Protein AF-A0A5B9WCU0-F1 (afdb_monomer_lite)

Radius of gyration: 19.07 Å; chains: 1; bounding box: 38×22×66 Å

Secondary structure (DSSP, 8-state):
---TTEEEETTEEEE-HHHHHHHHHHHHHHHHHHHHHHHHHHHS---HHHHHHHHHHHHHHHHHHHHHHHHHHHHHHHHTS-S---

Structure (mmCIF, N/CA/C/O backbone):
data_AF-A0A5B9WCU0-F1
#
_entry.id   AF-A0A5B9WCU0-F1
#
loop_
_atom_site.group_PDB
_atom_site.id
_atom_site.type_symbol
_atom_site.label_atom_id
_atom_site.label_alt_id
_atom_site.label_comp_id
_atom_site.label_asym_id
_atom_site.label_entity_id
_atom_site.label_seq_id
_atom_site.pdbx_PDB_ins_code
_atom_site.Cartn_x
_atom_site.Cartn_y
_atom_site.Cartn_z
_atom_site.occupancy
_atom_site.B_iso_or_equiv
_atom_site.auth_seq_id
_atom_site.auth_comp_id
_atom_site.auth_asym_id
_atom_site.auth_atom_id
_atom_site.pdbx_PDB_model_num
ATOM 1 N N . MET A 1 1 ? -14.501 15.306 10.795 1.00 49.59 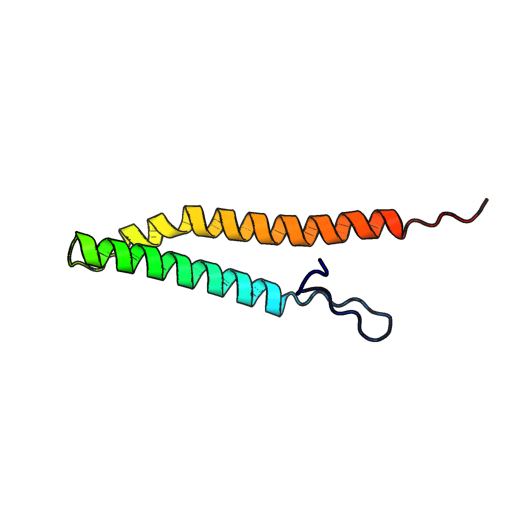1 MET A N 1
ATOM 2 C CA . MET A 1 1 ? -14.945 14.300 9.799 1.00 49.59 1 MET A CA 1
ATOM 3 C C . MET A 1 1 ? -15.039 12.949 10.500 1.00 49.59 1 MET A C 1
ATOM 5 O O . MET A 1 1 ? -14.085 12.586 11.170 1.00 49.59 1 MET A O 1
ATOM 9 N N . LYS A 1 2 ? -16.180 12.247 10.434 1.00 45.16 2 LYS A N 1
ATOM 10 C CA . LYS A 1 2 ? -16.379 10.964 11.142 1.00 45.16 2 LYS A CA 1
ATOM 11 C C . LYS A 1 2 ? -15.509 9.860 10.509 1.00 45.16 2 LYS A C 1
ATOM 13 O O . LYS A 1 2 ? -15.598 9.685 9.293 1.00 45.16 2 LYS A O 1
ATOM 18 N N . PRO A 1 3 ? -14.692 9.114 11.274 1.00 47.53 3 PRO A N 1
ATOM 19 C CA . PRO A 1 3 ? -13.809 8.098 10.708 1.00 47.53 3 PRO A CA 1
ATOM 20 C C . PRO A 1 3 ? -14.600 6.896 10.162 1.00 47.53 3 PRO A C 1
ATOM 22 O O . PRO A 1 3 ? -15.445 6.313 10.839 1.00 47.53 3 PRO A O 1
ATOM 25 N N . LEU A 1 4 ? -14.285 6.503 8.924 1.00 58.25 4 LEU A N 1
ATOM 26 C CA . LEU A 1 4 ? -14.982 5.498 8.100 1.00 58.25 4 LEU A CA 1
ATOM 27 C C . LEU A 1 4 ? -14.978 4.061 8.674 1.00 58.25 4 LEU A C 1
ATOM 29 O O . LEU A 1 4 ? -15.723 3.197 8.203 1.00 58.25 4 LEU A O 1
ATOM 33 N N . PHE A 1 5 ? -14.159 3.796 9.695 1.00 53.25 5 PHE A N 1
ATOM 34 C CA . PHE A 1 5 ? -13.889 2.450 10.223 1.00 53.25 5 PHE A CA 1
ATOM 35 C C . PHE A 1 5 ? -14.454 2.195 11.625 1.00 53.25 5 PHE A C 1
ATOM 37 O O . PHE A 1 5 ? -14.370 1.072 12.127 1.00 53.25 5 PHE A O 1
ATOM 44 N N . VAL A 1 6 ? -15.084 3.206 12.231 1.00 50.91 6 VAL A N 1
ATOM 45 C CA . VAL A 1 6 ? -15.731 3.101 13.540 1.00 50.91 6 VAL A CA 1
ATOM 46 C C . VAL A 1 6 ? -17.238 3.029 13.317 1.00 50.91 6 VAL A C 1
ATOM 48 O O . VAL A 1 6 ? -17.900 4.028 13.044 1.00 50.91 6 VAL A O 1
ATOM 51 N N . ARG A 1 7 ? -17.802 1.819 13.392 1.00 52.38 7 ARG A N 1
ATOM 52 C CA . ARG A 1 7 ? -19.259 1.637 13.447 1.00 52.38 7 ARG A CA 1
ATOM 53 C C . ARG A 1 7 ? -19.678 1.447 14.901 1.00 52.38 7 ARG A C 1
ATOM 55 O O . ARG A 1 7 ? -19.334 0.444 15.521 1.00 52.38 7 ARG A O 1
ATOM 62 N N . PHE A 1 8 ? -20.480 2.377 15.410 1.00 49.88 8 PHE A N 1
ATOM 63 C CA . PHE A 1 8 ? -21.295 2.151 16.599 1.00 49.88 8 PHE A CA 1
ATOM 64 C C . PHE A 1 8 ? -22.510 1.307 16.215 1.00 49.88 8 PHE A C 1
ATOM 66 O O . PHE A 1 8 ? -23.290 1.695 15.346 1.00 49.88 8 PHE A O 1
ATOM 73 N N . LYS A 1 9 ? -22.683 0.143 16.845 1.00 44.72 9 LYS A N 1
ATOM 74 C CA . LYS A 1 9 ? -23.929 -0.626 16.759 1.00 44.72 9 LYS A CA 1
ATOM 75 C C . LYS A 1 9 ? -24.252 -1.187 18.147 1.00 44.72 9 LYS A C 1
ATOM 77 O O . LYS A 1 9 ? -23.521 -2.036 18.642 1.00 44.72 9 LYS A O 1
ATOM 82 N N . GLY A 1 10 ? -25.324 -0.689 18.769 1.00 47.00 10 GLY A N 1
ATOM 83 C CA . GLY A 1 10 ? -25.912 -1.262 19.990 1.00 47.00 10 GLY A CA 1
ATOM 84 C C . GLY A 1 10 ? -25.004 -1.291 21.227 1.00 47.00 10 GLY A C 1
ATOM 85 O O . GLY A 1 10 ? -24.906 -2.330 21.868 1.00 47.00 10 GLY A O 1
ATOM 86 N N . GLY A 1 11 ? -24.295 -0.201 21.538 1.00 54.84 11 GLY A N 1
ATOM 87 C CA . GLY A 1 11 ? -23.514 -0.093 22.782 1.00 54.84 11 GLY A CA 1
ATOM 88 C C . GLY A 1 11 ? -22.207 -0.899 22.837 1.00 54.84 11 GLY A C 1
ATOM 89 O O . GLY A 1 11 ? -21.489 -0.807 23.824 1.00 54.84 11 GLY A O 1
ATOM 90 N N . ARG A 1 12 ? -21.839 -1.651 21.787 1.00 48.94 12 ARG A N 1
ATOM 91 C CA . ARG A 1 12 ? -20.490 -2.230 21.648 1.00 48.94 12 ARG A CA 1
ATOM 92 C C . ARG A 1 12 ? -19.805 -1.766 20.366 1.00 48.94 12 ARG A C 1
ATOM 94 O O . ARG A 1 12 ? -20.259 -2.035 19.253 1.00 48.94 12 ARG A O 1
ATOM 101 N N . ARG A 1 13 ? -18.677 -1.077 20.545 1.00 55.22 13 ARG A N 1
ATOM 102 C CA . ARG A 1 13 ? -17.764 -0.630 19.487 1.00 55.22 13 ARG A CA 1
ATOM 103 C C . ARG A 1 13 ? -17.045 -1.836 18.889 1.00 55.22 13 ARG A C 1
ATOM 105 O O . ARG A 1 13 ? -16.273 -2.500 19.572 1.00 55.22 13 ARG A O 1
ATOM 112 N N . ARG A 1 14 ? -17.278 -2.126 17.604 1.00 54.31 14 ARG A N 1
ATOM 113 C CA . ARG A 1 14 ? -16.442 -3.072 16.851 1.00 54.31 14 ARG A CA 1
ATOM 114 C C . ARG A 1 14 ? -15.555 -2.302 15.894 1.00 54.31 14 ARG A C 1
ATOM 116 O O . ARG A 1 14 ? -16.039 -1.665 14.959 1.00 54.31 14 ARG A O 1
ATOM 123 N N . ILE A 1 15 ? -14.254 -2.418 16.115 1.00 59.47 15 ILE A N 1
ATOM 124 C CA . ILE A 1 15 ? -13.246 -2.035 15.136 1.00 59.47 15 ILE A CA 1
ATOM 125 C C . ILE A 1 15 ? -13.470 -2.933 13.922 1.00 59.47 15 ILE A C 1
ATOM 127 O O . ILE A 1 15 ? -13.424 -4.161 14.030 1.00 59.47 15 ILE A O 1
ATOM 131 N N . ALA A 1 16 ? -13.741 -2.341 12.762 1.00 68.38 16 ALA A N 1
ATOM 132 C CA . ALA A 1 16 ? -13.827 -3.100 11.526 1.00 68.38 16 ALA A CA 1
ATOM 133 C C . ALA A 1 16 ? -12.410 -3.430 11.027 1.00 68.38 16 ALA A C 1
ATOM 135 O O . ALA A 1 16 ? -12.012 -2.970 9.960 1.00 68.38 16 ALA A O 1
ATOM 136 N N . TRP A 1 17 ? -11.655 -4.227 11.795 1.00 67.25 17 TRP A N 1
ATOM 137 C CA . TRP A 1 17 ? -10.293 -4.667 11.462 1.00 67.25 17 TRP A CA 1
ATOM 138 C C . TRP A 1 17 ? -10.217 -5.257 10.055 1.00 67.25 17 TRP A C 1
ATOM 140 O O . TRP A 1 17 ? -9.291 -4.960 9.318 1.00 67.25 17 TRP A O 1
ATOM 150 N N . ILE A 1 18 ? -11.250 -5.993 9.635 1.00 73.31 18 ILE A N 1
ATOM 151 C CA . ILE A 1 18 ? -11.374 -6.525 8.270 1.00 73.31 18 ILE A CA 1
ATOM 152 C C . ILE 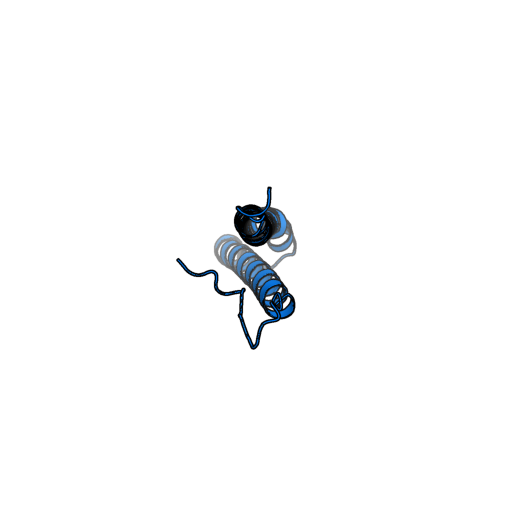A 1 18 ? -11.399 -5.412 7.214 1.00 73.31 18 ILE A C 1
ATOM 154 O O . ILE A 1 18 ? -10.773 -5.548 6.170 1.00 73.31 18 ILE A O 1
ATOM 158 N N . LYS A 1 19 ? -12.087 -4.292 7.471 1.00 71.38 19 LYS A N 1
ATOM 159 C CA . LYS A 1 19 ? -12.122 -3.155 6.537 1.00 71.38 19 LYS A CA 1
ATOM 160 C C . LYS A 1 19 ? -10.801 -2.395 6.517 1.00 71.38 19 LYS A C 1
ATOM 162 O O . LYS A 1 19 ? -10.386 -1.957 5.452 1.00 71.38 19 LYS A O 1
ATOM 167 N N . LEU A 1 20 ? -10.153 -2.258 7.675 1.00 74.06 20 LEU A N 1
ATOM 168 C CA . LEU A 1 20 ? -8.817 -1.674 7.774 1.00 74.06 20 LEU A CA 1
ATOM 169 C C . LEU A 1 20 ? -7.803 -2.519 6.996 1.00 74.06 20 LEU A C 1
ATOM 171 O O . LEU A 1 20 ? -7.035 -1.989 6.202 1.00 74.06 20 LEU A O 1
ATOM 175 N N . PHE A 1 21 ? -7.849 -3.837 7.188 1.00 78.69 21 PHE A N 1
ATOM 176 C CA . PHE A 1 21 ? -6.982 -4.784 6.507 1.00 78.69 21 PHE A CA 1
ATOM 177 C C . PHE A 1 21 ? -7.215 -4.740 4.997 1.00 78.69 21 PHE A C 1
ATOM 179 O O . PHE A 1 21 ? -6.270 -4.516 4.252 1.00 78.69 21 PHE A O 1
ATOM 186 N N . ALA A 1 22 ? -8.474 -4.817 4.551 1.00 79.75 22 ALA A N 1
ATOM 187 C CA . ALA A 1 22 ? -8.828 -4.697 3.138 1.00 79.75 22 ALA A CA 1
ATOM 188 C C . ALA A 1 22 ? -8.353 -3.370 2.522 1.00 79.75 22 ALA A C 1
ATOM 190 O O . ALA A 1 22 ? -7.851 -3.362 1.401 1.00 79.75 22 ALA A O 1
ATOM 191 N N . PHE A 1 23 ? -8.463 -2.256 3.255 1.00 81.50 23 PHE A N 1
ATOM 192 C CA . PHE A 1 23 ? -7.940 -0.964 2.813 1.00 81.50 23 PHE A CA 1
ATOM 193 C C . PHE A 1 23 ? -6.415 -0.989 2.662 1.00 81.50 23 PHE A C 1
ATOM 195 O O . PHE A 1 23 ? -5.903 -0.568 1.630 1.00 81.50 23 PHE A O 1
ATOM 202 N N . CYS A 1 24 ? -5.689 -1.529 3.644 1.00 83.62 24 CYS A N 1
ATOM 203 C CA . CYS A 1 24 ? -4.231 -1.635 3.577 1.00 83.62 24 CYS A CA 1
ATOM 204 C C . CYS A 1 24 ? -3.784 -2.513 2.402 1.00 83.62 24 CYS A C 1
ATOM 206 O O . CYS A 1 24 ? -2.903 -2.115 1.644 1.00 83.62 24 CYS A O 1
ATOM 208 N N . THR A 1 25 ? -4.424 -3.669 2.200 1.00 85.50 25 THR A N 1
ATOM 209 C CA . THR A 1 25 ? -4.133 -4.554 1.064 1.00 85.50 25 THR A CA 1
ATOM 210 C C . THR A 1 25 ? -4.379 -3.851 -0.271 1.00 85.50 25 THR A C 1
ATOM 212 O O . THR A 1 25 ? -3.560 -3.949 -1.181 1.00 85.50 25 THR A O 1
ATOM 215 N N . LEU A 1 26 ? -5.474 -3.094 -0.379 1.00 87.94 26 LEU A N 1
ATOM 216 C CA . LEU A 1 26 ? -5.817 -2.351 -1.589 1.00 87.94 26 LEU A CA 1
ATOM 217 C C . LEU A 1 26 ? -4.823 -1.216 -1.869 1.00 87.94 26 LEU A C 1
ATOM 219 O O . LEU A 1 26 ? -4.429 -1.023 -3.016 1.00 87.94 26 LEU A O 1
ATOM 223 N N . VAL A 1 27 ? -4.363 -0.508 -0.833 1.00 86.94 27 VAL A N 1
ATOM 224 C CA . VAL A 1 27 ? -3.316 0.517 -0.958 1.00 86.94 27 VAL A CA 1
ATOM 225 C C . VAL A 1 27 ? -2.030 -0.087 -1.511 1.00 86.94 27 VAL A C 1
ATOM 227 O O . VAL A 1 27 ? -1.494 0.454 -2.476 1.00 86.94 27 VAL A O 1
ATOM 230 N N . VAL A 1 28 ? -1.562 -1.208 -0.948 1.00 87.75 28 VAL A N 1
ATOM 231 C CA . VAL A 1 28 ? -0.340 -1.898 -1.403 1.00 87.75 28 VAL A CA 1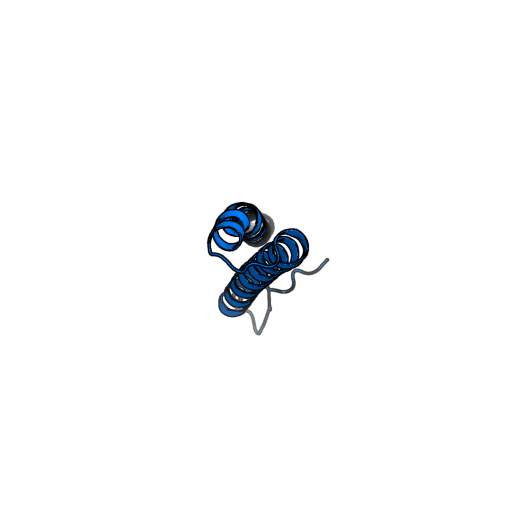
ATOM 232 C C . VAL A 1 28 ? -0.480 -2.355 -2.856 1.00 87.75 28 VAL A C 1
ATOM 234 O O . VAL A 1 28 ? 0.408 -2.102 -3.665 1.00 87.75 28 VAL A O 1
ATOM 237 N N . ALA A 1 29 ? -1.616 -2.958 -3.218 1.00 88.00 29 ALA A N 1
ATOM 238 C CA . ALA A 1 29 ? -1.865 -3.409 -4.585 1.00 88.00 29 ALA A CA 1
ATOM 239 C C . ALA A 1 29 ? -1.859 -2.246 -5.594 1.00 88.00 29 ALA A C 1
ATOM 241 O O . ALA A 1 29 ? -1.231 -2.345 -6.646 1.00 88.00 29 ALA A O 1
ATOM 242 N N . LEU A 1 30 ? -2.508 -1.124 -5.264 1.00 89.69 30 LEU A N 1
ATOM 243 C CA . LEU A 1 30 ? -2.538 0.058 -6.130 1.00 89.69 30 LEU A CA 1
ATOM 244 C C . LEU A 1 30 ? -1.165 0.715 -6.276 1.00 89.69 30 LEU A C 1
ATOM 246 O O . LEU A 1 30 ? -0.810 1.143 -7.371 1.00 89.69 30 LEU A O 1
ATOM 250 N N . THR A 1 31 ? -0.385 0.796 -5.196 1.00 88.88 31 THR A N 1
ATOM 251 C CA . THR A 1 31 ? 0.968 1.373 -5.264 1.00 88.88 31 THR A CA 1
ATOM 252 C C . THR A 1 31 ? 1.914 0.493 -6.071 1.00 88.88 31 THR A C 1
ATOM 254 O O . THR A 1 31 ? 2.656 1.023 -6.895 1.00 88.88 31 THR A O 1
ATOM 257 N N . ALA A 1 32 ? 1.845 -0.830 -5.904 1.00 88.00 32 ALA A N 1
ATOM 258 C CA . ALA A 1 32 ? 2.607 -1.768 -6.721 1.00 88.00 32 ALA A CA 1
ATOM 259 C C . ALA A 1 32 ? 2.237 -1.652 -8.206 1.00 88.00 32 ALA A C 1
ATOM 261 O O . ALA A 1 32 ? 3.122 -1.471 -9.041 1.00 88.00 32 ALA A O 1
ATOM 262 N N . ALA A 1 33 ? 0.939 -1.649 -8.527 1.00 88.56 33 ALA A N 1
ATOM 263 C CA . ALA A 1 33 ? 0.458 -1.498 -9.898 1.00 88.56 33 ALA A CA 1
ATOM 264 C C . ALA A 1 33 ? 0.873 -0.155 -10.525 1.00 88.56 33 ALA A C 1
ATOM 266 O O . ALA A 1 33 ? 1.254 -0.113 -11.692 1.00 88.56 33 ALA A O 1
ATOM 267 N N . ALA A 1 34 ? 0.846 0.941 -9.760 1.00 89.31 34 ALA A N 1
ATOM 268 C CA . ALA A 1 34 ? 1.277 2.253 -10.240 1.00 89.31 34 ALA A CA 1
ATOM 269 C C . ALA A 1 34 ? 2.783 2.296 -10.547 1.00 89.31 34 ALA A C 1
ATOM 271 O O . ALA A 1 34 ? 3.186 2.845 -11.572 1.00 89.31 34 ALA A O 1
ATOM 272 N N . PHE A 1 35 ? 3.613 1.700 -9.687 1.00 89.50 35 PHE A N 1
ATOM 273 C CA . PHE A 1 35 ? 5.060 1.625 -9.897 1.00 89.50 35 PHE A CA 1
ATOM 274 C C . PHE A 1 35 ? 5.428 0.716 -11.066 1.00 89.50 35 PHE A C 1
ATOM 276 O O . PHE A 1 35 ? 6.251 1.092 -11.898 1.00 89.50 35 PHE A O 1
ATOM 283 N N . GLU A 1 36 ? 4.817 -0.464 -11.150 1.00 88.44 36 GLU A N 1
ATOM 284 C CA . GLU A 1 36 ? 5.060 -1.394 -12.249 1.00 88.44 36 GLU A CA 1
ATOM 285 C C . GLU A 1 36 ? 4.550 -0.830 -13.578 1.00 88.44 36 GLU A C 1
ATOM 287 O O . GLU A 1 36 ? 5.272 -0.871 -14.570 1.00 88.44 36 GLU A O 1
ATOM 292 N N . GLY A 1 37 ? 3.367 -0.207 -13.590 1.00 88.88 37 GLY A N 1
ATOM 293 C CA . GLY A 1 37 ? 2.830 0.477 -14.765 1.00 88.88 37 GLY A CA 1
ATOM 294 C C . GLY A 1 37 ? 3.714 1.638 -15.221 1.00 88.88 37 GLY A C 1
ATOM 295 O O . GLY A 1 37 ? 4.049 1.729 -16.401 1.00 88.88 37 GLY A O 1
ATOM 296 N N . GLY A 1 38 ? 4.160 2.491 -14.292 1.00 88.38 38 GLY A N 1
ATOM 297 C CA . GLY A 1 38 ? 5.084 3.588 -14.593 1.00 88.38 38 GLY A CA 1
ATOM 298 C C . GLY A 1 38 ? 6.434 3.091 -15.115 1.00 88.38 38 GLY A C 1
ATOM 299 O O . GLY A 1 38 ? 6.967 3.628 -16.084 1.00 88.38 38 GLY A O 1
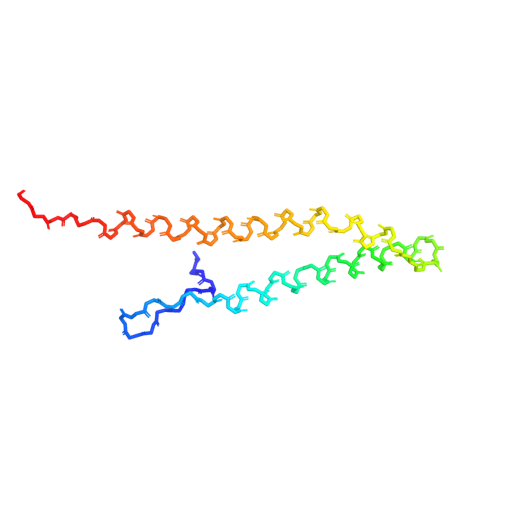ATOM 300 N N . TRP A 1 39 ? 6.965 2.019 -14.529 1.00 88.88 39 TRP A N 1
ATOM 301 C CA . TRP A 1 39 ? 8.198 1.400 -15.001 1.00 88.88 39 TRP A CA 1
ATOM 302 C C . TRP A 1 39 ? 8.045 0.764 -16.381 1.00 88.88 39 TRP A C 1
ATOM 304 O O . TRP A 1 39 ? 8.936 0.901 -17.222 1.00 88.88 39 TRP A O 1
ATOM 314 N N . TYR A 1 40 ? 6.922 0.096 -16.636 1.00 90.50 40 TYR A N 1
ATOM 315 C CA . TYR A 1 40 ? 6.611 -0.494 -17.931 1.00 90.50 40 TYR A CA 1
ATOM 316 C C . TYR A 1 40 ? 6.527 0.577 -19.025 1.00 90.50 40 TYR A C 1
ATOM 318 O O . TYR A 1 40 ? 7.088 0.391 -20.100 1.00 90.50 40 TYR A O 1
ATOM 326 N N . LEU A 1 41 ? 5.923 1.731 -18.729 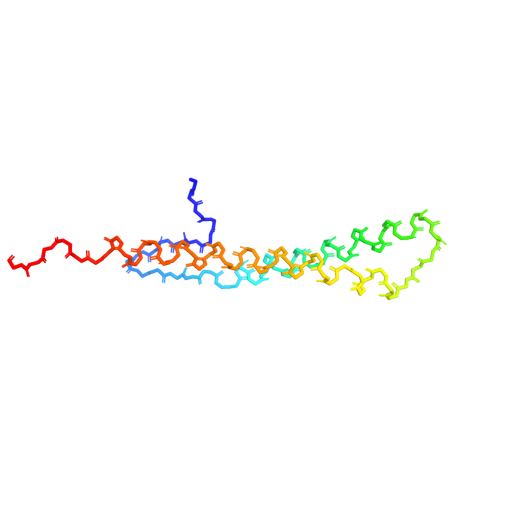1.00 90.44 41 LEU A N 1
ATOM 327 C CA . LEU A 1 41 ? 5.870 2.885 -19.635 1.00 90.44 41 LEU A CA 1
ATOM 328 C C . LEU A 1 41 ? 7.259 3.416 -20.023 1.00 90.44 41 LEU A C 1
ATOM 330 O O . LEU A 1 41 ? 7.449 3.848 -21.155 1.00 90.44 41 LEU A O 1
ATOM 334 N N . ILE A 1 42 ? 8.224 3.382 -19.102 1.00 89.88 42 ILE A N 1
ATOM 335 C CA . ILE A 1 42 ? 9.578 3.912 -19.332 1.00 89.88 42 ILE A CA 1
ATOM 336 C C . ILE A 1 42 ? 10.482 2.874 -20.004 1.00 89.88 42 ILE A C 1
ATOM 338 O O . ILE A 1 42 ? 11.236 3.191 -20.920 1.00 89.88 42 ILE A O 1
ATOM 342 N N . SER A 1 43 ? 10.447 1.635 -19.518 1.00 87.31 43 SER A N 1
ATOM 343 C CA . SER A 1 43 ? 11.428 0.599 -19.861 1.00 87.31 43 SER A CA 1
ATOM 344 C C . SER A 1 43 ? 10.906 -0.452 -20.843 1.00 87.31 43 SER A C 1
ATOM 346 O O . SER A 1 43 ? 11.694 -1.244 -21.362 1.00 87.31 43 SER A O 1
ATOM 348 N N . GLY A 1 44 ? 9.589 -0.508 -21.066 1.00 87.06 44 GLY A N 1
ATOM 349 C CA . GLY A 1 44 ? 8.922 -1.543 -21.858 1.00 87.06 44 GLY A CA 1
ATOM 350 C C . GLY A 1 44 ? 9.009 -2.950 -21.256 1.00 87.06 44 GLY A C 1
ATOM 351 O O . GLY A 1 44 ? 8.702 -3.926 -21.939 1.00 87.06 44 GLY A O 1
ATOM 352 N N . ARG A 1 45 ? 9.471 -3.091 -20.005 1.00 81.94 45 ARG A N 1
ATOM 353 C CA . ARG A 1 45 ? 9.713 -4.384 -19.353 1.00 81.94 45 ARG A CA 1
ATOM 354 C C . ARG A 1 45 ? 9.001 -4.459 -18.013 1.00 81.94 45 ARG A C 1
ATOM 356 O O . ARG A 1 45 ? 9.034 -3.516 -17.230 1.00 81.94 45 ARG A O 1
ATOM 363 N N . THR A 1 46 ? 8.408 -5.611 -17.729 1.00 79.44 46 THR A N 1
ATOM 364 C CA . THR A 1 46 ? 7.911 -5.962 -16.396 1.00 79.44 46 THR A CA 1
ATOM 365 C C . THR A 1 46 ? 9.045 -6.566 -15.575 1.00 79.44 46 THR A C 1
ATOM 367 O O . THR A 1 46 ? 9.919 -7.256 -16.106 1.00 79.44 46 THR A O 1
ATOM 370 N N . GLY A 1 47 ? 9.060 -6.308 -14.273 1.00 82.38 47 GLY A N 1
ATOM 371 C CA . GLY A 1 47 ? 10.107 -6.815 -13.398 1.00 82.38 47 GLY A CA 1
ATOM 372 C C . GLY A 1 47 ? 9.768 -6.626 -11.928 1.00 82.38 47 GLY A C 1
ATOM 373 O O . GLY A 1 47 ? 8.894 -5.844 -11.573 1.00 82.38 47 GLY A O 1
ATOM 374 N N . LEU A 1 48 ? 10.498 -7.328 -11.061 1.00 82.31 48 LEU A N 1
ATOM 375 C CA . LEU A 1 48 ? 10.273 -7.281 -9.611 1.00 82.31 48 LEU A CA 1
ATOM 376 C C . LEU A 1 48 ? 10.867 -6.033 -8.938 1.00 82.31 48 LEU A C 1
ATOM 378 O O . LEU A 1 48 ? 10.454 -5.677 -7.839 1.00 82.31 48 LEU A O 1
ATOM 382 N N . GLY A 1 49 ? 11.816 -5.347 -9.583 1.00 84.88 49 GLY A N 1
ATOM 383 C CA . GLY A 1 49 ? 12.465 -4.148 -9.033 1.00 84.88 49 GLY A CA 1
ATOM 384 C C . GLY A 1 49 ? 11.486 -3.015 -8.677 1.00 84.88 49 GLY A C 1
ATOM 385 O O . GLY A 1 49 ? 11.498 -2.559 -7.535 1.00 84.88 49 GLY A O 1
ATOM 386 N N . PRO A 1 50 ? 10.597 -2.590 -9.594 1.00 85.50 50 PRO A N 1
ATOM 387 C CA . PRO A 1 50 ? 9.577 -1.570 -9.327 1.00 85.50 50 PRO A CA 1
ATOM 388 C C . PRO A 1 50 ? 8.597 -1.975 -8.226 1.00 85.50 50 PRO A C 1
ATOM 390 O O . PRO A 1 50 ? 8.225 -1.151 -7.393 1.00 85.50 50 PRO A O 1
ATOM 393 N N . VAL A 1 51 ? 8.220 -3.256 -8.185 1.00 84.88 51 VAL A N 1
ATOM 394 C CA . VAL A 1 51 ? 7.333 -3.799 -7.150 1.00 84.88 51 VAL A CA 1
ATOM 395 C C . VAL A 1 51 ? 8.004 -3.705 -5.779 1.00 84.88 51 VAL A C 1
ATOM 397 O O . VAL A 1 51 ? 7.394 -3.212 -4.832 1.00 84.88 51 VAL A O 1
ATOM 400 N N . LEU A 1 52 ? 9.281 -4.079 -5.673 1.00 87.44 52 LEU A N 1
ATOM 401 C CA . LEU A 1 52 ? 10.054 -3.923 -4.439 1.00 87.44 52 LEU A CA 1
ATOM 402 C C . LEU A 1 52 ? 10.224 -2.448 -4.053 1.00 87.44 52 LEU A C 1
ATOM 404 O O . LEU A 1 52 ? 10.089 -2.106 -2.881 1.00 87.44 52 LEU A O 1
ATOM 408 N N . ALA A 1 53 ? 10.449 -1.558 -5.022 1.00 87.19 53 ALA A N 1
ATOM 409 C CA . ALA A 1 53 ? 10.543 -0.120 -4.771 1.00 87.19 53 ALA A CA 1
ATOM 410 C C . ALA A 1 53 ? 9.227 0.470 -4.230 1.00 87.19 53 ALA A C 1
ATOM 412 O O . ALA A 1 53 ? 9.253 1.384 -3.407 1.00 87.19 53 ALA A O 1
ATOM 413 N N . SER A 1 54 ? 8.081 -0.089 -4.631 1.00 88.56 54 SER A N 1
ATOM 414 C CA . SER A 1 54 ? 6.753 0.330 -4.168 1.00 88.56 54 SER A CA 1
ATOM 415 C C . SER A 1 54 ? 6.451 -0.049 -2.708 1.00 88.56 54 SER A C 1
ATOM 417 O O . SER A 1 54 ? 5.560 0.538 -2.086 1.00 88.56 54 SER A O 1
ATOM 419 N N . LEU A 1 55 ? 7.210 -0.983 -2.114 1.00 86.19 55 LEU A N 1
ATOM 420 C CA . LEU A 1 55 ? 7.024 -1.401 -0.718 1.00 86.19 55 LEU A CA 1
ATOM 421 C C . LEU A 1 55 ? 7.290 -0.262 0.269 1.00 86.19 55 LEU A C 1
ATOM 423 O O . LEU A 1 55 ? 6.569 -0.113 1.249 1.00 86.19 55 LEU A O 1
ATOM 427 N N . VAL A 1 56 ? 8.292 0.576 0.005 1.00 88.88 56 VAL A N 1
ATOM 428 C CA . VAL A 1 56 ? 8.638 1.695 0.894 1.00 88.88 56 VAL A CA 1
ATOM 429 C C . VAL A 1 56 ? 7.495 2.722 0.994 1.00 88.88 56 VAL A C 1
ATOM 431 O O . VAL A 1 56 ? 7.026 2.974 2.108 1.00 88.88 56 VAL A O 1
ATOM 434 N N . PRO A 1 57 ? 6.984 3.303 -0.112 1.00 86.44 57 PRO A N 1
ATOM 435 C CA . PRO A 1 57 ? 5.875 4.251 -0.037 1.00 86.44 57 PRO A CA 1
ATOM 436 C C . PRO A 1 57 ? 4.573 3.600 0.440 1.00 86.44 57 PRO A C 1
ATOM 438 O O . PRO A 1 57 ? 3.835 4.219 1.207 1.00 86.44 57 PRO A O 1
ATOM 441 N N . SER A 1 58 ? 4.293 2.352 0.051 1.00 85.12 58 SER A N 1
ATOM 442 C CA . SER A 1 58 ? 3.092 1.645 0.509 1.00 85.12 58 SER A CA 1
ATOM 443 C C . SER A 1 58 ? 3.103 1.419 2.025 1.00 85.12 58 SER A C 1
ATOM 445 O O . SER A 1 58 ? 2.104 1.698 2.691 1.00 85.12 58 SER A O 1
ATOM 447 N N . MET A 1 59 ? 4.249 1.040 2.599 1.00 87.75 59 MET A N 1
ATOM 448 C CA . MET A 1 59 ? 4.411 0.877 4.045 1.00 87.75 59 MET A CA 1
ATOM 449 C C . MET A 1 59 ? 4.217 2.195 4.801 1.00 87.75 59 MET A C 1
ATOM 451 O O . MET A 1 59 ? 3.548 2.216 5.832 1.00 87.75 59 MET A O 1
ATOM 455 N N . LEU A 1 60 ? 4.730 3.316 4.279 1.00 88.81 60 LEU A N 1
ATOM 456 C CA . LEU A 1 60 ? 4.521 4.636 4.888 1.00 88.81 60 LEU A CA 1
ATOM 457 C C . LEU A 1 60 ? 3.036 5.025 4.931 1.00 88.81 60 LEU A C 1
ATOM 459 O O . LEU A 1 60 ? 2.560 5.529 5.951 1.00 88.81 60 LEU A O 1
ATOM 463 N N . ILE A 1 61 ? 2.292 4.769 3.851 1.00 85.69 61 ILE A N 1
ATOM 464 C CA . ILE A 1 61 ? 0.853 5.060 3.785 1.00 85.69 61 ILE A CA 1
ATOM 465 C C . ILE A 1 61 ? 0.080 4.168 4.762 1.00 85.69 61 ILE A C 1
ATOM 467 O O . ILE A 1 61 ? -0.774 4.669 5.496 1.00 85.69 61 ILE A O 1
ATOM 471 N N . VAL A 1 62 ? 0.403 2.873 4.819 1.00 85.06 62 VAL A N 1
ATOM 472 C CA . VAL A 1 62 ? -0.219 1.923 5.754 1.00 85.06 62 VAL A CA 1
ATOM 473 C C . VAL A 1 62 ? 0.067 2.317 7.202 1.00 85.06 62 VAL A C 1
ATOM 475 O O . VAL A 1 62 ? -0.872 2.459 7.982 1.00 85.06 62 VAL A O 1
ATOM 478 N N . CYS A 1 63 ? 1.326 2.581 7.561 1.00 85.31 63 CYS A N 1
ATOM 479 C CA . CYS A 1 63 ? 1.696 3.037 8.902 1.00 85.31 63 CYS A CA 1
ATOM 480 C C . CYS A 1 63 ? 0.955 4.317 9.289 1.00 85.31 63 CYS A C 1
ATOM 482 O O . CYS A 1 63 ? 0.457 4.422 10.408 1.00 85.31 63 CYS A O 1
ATOM 484 N N . ARG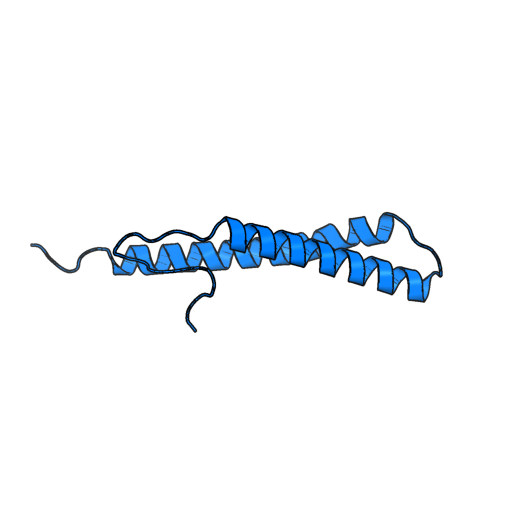 A 1 64 ? 0.818 5.276 8.365 1.00 84.69 64 ARG A N 1
ATOM 485 C CA . ARG A 1 64 ? 0.066 6.509 8.617 1.00 84.69 64 ARG A CA 1
ATOM 486 C C . ARG A 1 64 ? -1.423 6.235 8.831 1.00 84.69 64 ARG A C 1
ATOM 488 O O . ARG A 1 64 ? -2.005 6.799 9.753 1.00 84.69 64 ARG A O 1
ATOM 495 N N . ALA A 1 65 ? -2.032 5.373 8.017 1.00 78.12 65 ALA A N 1
ATOM 496 C CA . ALA A 1 65 ? -3.433 4.990 8.168 1.00 78.12 65 ALA A CA 1
ATOM 497 C C . ALA A 1 65 ? -3.680 4.292 9.515 1.00 78.12 65 ALA A C 1
ATOM 499 O O . ALA A 1 65 ? -4.623 4.639 10.226 1.00 78.12 65 ALA A O 1
ATOM 500 N N . VAL A 1 66 ? -2.790 3.375 9.907 1.00 80.56 66 VAL A N 1
ATOM 501 C CA . VAL A 1 66 ? -2.841 2.685 11.203 1.00 80.56 66 VAL A CA 1
ATOM 502 C C . VAL A 1 66 ? -2.667 3.678 12.353 1.00 80.56 66 VAL A C 1
ATOM 504 O O . VAL A 1 66 ? -3.504 3.709 13.256 1.00 80.56 66 VAL A O 1
ATOM 507 N N . ALA A 1 67 ? -1.651 4.542 12.301 1.00 80.94 67 ALA A N 1
ATOM 508 C CA . ALA A 1 67 ? -1.399 5.556 13.323 1.00 80.94 67 ALA A CA 1
ATOM 509 C C . ALA A 1 67 ? -2.591 6.504 13.502 1.00 80.94 67 ALA A C 1
ATOM 511 O O . ALA A 1 67 ? -2.973 6.783 14.632 1.00 80.94 67 ALA A O 1
ATOM 512 N N . GLN A 1 68 ? -3.232 6.934 12.408 1.00 74.62 68 GLN A N 1
ATOM 513 C CA . GLN A 1 68 ? -4.456 7.733 12.477 1.00 74.62 68 GLN A CA 1
ATOM 514 C C . GLN A 1 68 ? -5.592 6.960 13.145 1.00 74.62 68 GLN A C 1
ATOM 516 O O . GLN A 1 68 ? -6.270 7.490 14.020 1.00 74.62 68 GLN A O 1
ATOM 521 N N . THR A 1 69 ? -5.806 5.695 12.779 1.00 70.94 69 THR A N 1
ATOM 522 C CA . THR A 1 69 ? -6.857 4.904 13.431 1.00 70.94 69 THR A CA 1
ATOM 523 C C . THR A 1 69 ? -6.603 4.684 14.919 1.00 70.94 69 THR A C 1
ATOM 525 O O . THR A 1 69 ? -7.552 4.769 15.693 1.00 70.94 69 THR A O 1
ATOM 528 N N . LEU A 1 70 ? -5.348 4.489 15.333 1.00 72.19 70 LEU A N 1
ATOM 529 C CA . LEU A 1 70 ? -4.967 4.359 16.741 1.00 72.19 70 LEU A CA 1
ATOM 530 C C . LEU A 1 70 ? -5.065 5.691 17.496 1.00 72.19 70 LEU A C 1
ATOM 532 O O . LEU A 1 70 ? -5.546 5.710 18.625 1.00 72.19 70 LEU A O 1
ATOM 536 N N . SER A 1 71 ? -4.676 6.815 16.887 1.00 71.31 71 SER A N 1
ATOM 537 C CA . SER A 1 71 ? -4.767 8.129 17.533 1.00 71.31 71 SER A CA 1
ATOM 538 C C . SER A 1 71 ? -6.216 8.533 17.799 1.00 71.31 71 SER A C 1
ATOM 540 O O . SER A 1 71 ? -6.510 9.080 18.858 1.00 71.31 71 SER A O 1
ATOM 542 N N . TYR A 1 72 ? -7.135 8.210 16.882 1.00 64.50 72 TYR A N 1
ATOM 543 C CA . TYR A 1 72 ? -8.570 8.408 17.110 1.00 64.50 72 TYR A CA 1
ATOM 544 C C . TYR A 1 72 ? -9.101 7.539 18.256 1.00 64.50 72 TYR A C 1
ATOM 546 O O . TYR A 1 72 ? -9.944 7.999 19.018 1.00 64.50 72 TYR A O 1
ATOM 554 N N . GLN A 1 73 ? -8.593 6.313 18.419 1.00 58.81 73 GLN A N 1
ATOM 555 C CA . GLN A 1 73 ? -8.938 5.496 19.586 1.00 58.81 73 GLN A CA 1
ATOM 556 C C . GLN A 1 73 ? -8.409 6.095 20.892 1.00 58.81 73 GLN A C 1
ATOM 558 O O . GLN A 1 73 ? -9.115 6.076 21.896 1.00 58.81 73 GLN A O 1
ATOM 563 N N . TYR A 1 74 ? -7.191 6.640 20.873 1.00 56.91 74 TYR A N 1
ATOM 564 C CA . TYR A 1 74 ? -6.562 7.228 22.054 1.00 56.91 74 TYR A CA 1
ATOM 565 C C . TYR A 1 74 ? -7.270 8.511 22.517 1.00 56.91 74 TYR A C 1
ATOM 567 O O . TYR A 1 74 ? -7.551 8.659 23.705 1.00 56.91 74 TYR A O 1
ATOM 575 N N . GLN A 1 75 ? -7.628 9.409 21.594 1.00 57.81 75 GLN A N 1
ATOM 576 C CA . GLN A 1 75 ? -8.323 10.658 21.932 1.00 57.81 75 GLN A CA 1
ATOM 577 C C . GLN A 1 75 ? -9.697 10.429 22.577 1.00 57.81 75 GLN A C 1
ATOM 579 O O . GLN A 1 75 ? -10.000 11.072 23.575 1.00 57.81 75 GLN A O 1
ATOM 584 N N . GLU A 1 76 ? -10.496 9.478 22.084 1.00 51.50 76 GLU A N 1
ATOM 585 C CA . GLU A 1 76 ? -11.802 9.183 22.698 1.00 51.50 76 GLU A CA 1
ATOM 586 C C . GLU A 1 76 ? -11.686 8.433 24.032 1.00 51.50 76 GLU A C 1
ATOM 588 O O . GLU A 1 76 ? -12.551 8.596 24.885 1.00 51.50 76 GLU A O 1
ATOM 593 N N . SER A 1 77 ? -10.611 7.665 24.260 1.00 50.84 77 SER A N 1
ATOM 594 C CA . SER A 1 77 ? -10.367 7.020 25.563 1.00 50.84 77 SER A CA 1
ATOM 595 C C . SER A 1 77 ? -10.067 8.018 26.689 1.00 50.84 77 SER A C 1
ATOM 597 O O . SER A 1 77 ? -10.342 7.735 27.852 1.00 50.84 77 SER A O 1
ATOM 599 N N . LEU A 1 78 ? -9.536 9.194 26.341 1.00 53.84 78 LEU A N 1
ATOM 600 C CA . LEU A 1 78 ? -9.299 10.289 27.282 1.00 53.84 78 LEU A CA 1
ATOM 601 C C . LEU A 1 78 ? -10.571 11.107 27.549 1.00 53.84 78 LEU A C 1
ATOM 603 O O . LEU A 1 78 ? -10.742 11.592 28.663 1.00 53.84 78 LEU A O 1
ATOM 607 N N . GLU A 1 79 ? -11.470 11.225 26.566 1.00 53.75 79 GLU A N 1
ATOM 608 C CA . GLU A 1 79 ? -12.782 11.878 26.723 1.00 53.75 79 GLU A CA 1
ATOM 609 C C . GLU A 1 79 ? -13.789 11.028 27.524 1.00 53.75 79 GLU A C 1
ATOM 611 O O . GLU A 1 79 ? -14.649 11.585 28.199 1.00 53.75 79 GLU A O 1
ATOM 616 N N . GLU A 1 80 ? -13.678 9.693 27.495 1.00 50.91 80 GLU A N 1
ATOM 617 C CA . GLU A 1 80 ? -14.500 8.772 28.307 1.00 50.91 80 GLU A CA 1
ATOM 618 C C . GLU A 1 80 ? -13.987 8.590 29.752 1.00 50.91 80 GLU A C 1
ATOM 620 O O . GLU A 1 80 ? -14.629 7.896 30.543 1.00 50.91 80 GLU A O 1
ATOM 625 N N . SER A 1 81 ? -12.862 9.214 30.129 1.00 42.75 81 SER A N 1
ATOM 626 C CA . SER A 1 81 ? -12.431 9.258 31.530 1.00 42.75 81 SER A CA 1
ATOM 627 C C . SER A 1 81 ? -13.371 10.192 32.306 1.00 42.75 81 SER A C 1
ATOM 629 O O . SER A 1 81 ? -13.440 11.383 31.991 1.00 42.75 81 SER A O 1
ATOM 631 N N . PRO A 1 82 ? -14.145 9.685 33.281 1.00 50.19 82 PRO A N 1
ATOM 632 C CA . PRO A 1 82 ? -15.278 10.405 33.836 1.00 50.19 82 PRO A CA 1
ATOM 633 C C . PRO A 1 82 ? -14.823 11.664 34.575 1.00 50.19 82 PRO A C 1
ATOM 635 O O . PRO A 1 82 ? -14.226 11.608 35.651 1.00 50.19 82 PRO A O 1
ATOM 638 N N . VAL A 1 83 ? -15.222 12.821 34.049 1.00 59.22 83 VAL A N 1
ATOM 639 C CA . VAL A 1 83 ? -15.603 13.943 34.907 1.00 59.22 83 VAL A CA 1
ATOM 640 C C . VAL A 1 83 ? -16.824 13.472 35.699 1.00 59.22 83 VAL A C 1
ATOM 642 O O . VAL A 1 83 ? -17.950 13.511 35.212 1.00 59.22 83 VAL A O 1
ATOM 645 N N . GLY A 1 84 ? -16.576 12.956 36.902 1.00 58.78 84 GLY A N 1
ATOM 646 C CA . GLY A 1 84 ? -17.609 12.630 37.881 1.00 58.78 84 GLY A CA 1
ATOM 647 C C . GLY A 1 84 ? -17.333 11.343 38.648 1.00 58.78 84 GLY A C 1
ATOM 648 O O . GLY A 1 84 ? -17.805 10.289 38.247 1.00 58.78 84 GLY A O 1
ATOM 649 N N . THR A 1 85 ? -16.585 11.442 39.749 1.00 49.09 85 THR A N 1
ATOM 650 C CA . THR A 1 85 ? -17.142 11.381 41.118 1.00 49.09 85 THR A CA 1
ATOM 651 C C . THR A 1 85 ? -16.011 11.532 42.138 1.00 49.09 85 THR A C 1
ATOM 653 O O . THR A 1 85 ? -15.271 10.577 42.367 1.00 49.09 85 THR A O 1
ATOM 656 N N . ALA A 1 86 ? -15.907 12.717 42.742 1.00 41.12 86 ALA A N 1
ATOM 657 C CA . ALA A 1 86 ? -15.658 12.948 44.169 1.00 41.12 86 ALA A CA 1
ATOM 658 C C . ALA A 1 86 ? -15.872 14.439 44.454 1.00 41.12 86 ALA A C 1
ATOM 660 O O . ALA A 1 86 ? -15.237 15.257 43.752 1.00 41.12 86 ALA A O 1
#

pLDDT: mean 72.75, std 16.04, range [41.12, 90.5]

Sequence (86 aa):
MKPLFVRFKGGRRRIAWIKLFAFCTLVVALTAAAFEGGWYLISGRTGLGPVLASLVPSMLIVCRAVAQTLSYQYQESLEESPVGTA

Organism: NCBI:txid406548

Foldseek 3Di:
DDDPQWDDDDPDTDRPVVVLVVVLVVLLVVLLCVQQVVCCVVPVDGDCVSSVVSCVVSVVVSVVSVVVVVVVVVVVVVVPPDPDDD